Protein AF-S7T353-F1 (afdb_monomer_lite)

Secondary structure (DSSP, 8-state):
--PPPBPPPPSSS--------EEETTEEEPHHHHHHHHHHHHTS-SSS---SEEEEEEEETTEEEEEEESPSTT-SEEEEEEETT-PPEEEEEE-SSEEEEEEES---HHHHHHHHHHHHHHHHTT--EEEEEE--GGGSPTTHHHHHHHHHHHHHHTT-EEEEEE------

Foldseek 3Di:
DWDWDWDADDDPDDPPLPPPFDDTPNDTQDSVQVVLQVVVQPVPDDDDDRQGTWTWHDPDVQKIKIWGPPDPDQFPTWMWIDGPVQAWIWTWTHDQAEIEIETHDAHDPSVVVVVVVRVVVNVVSNHQEYEYEDEEPVRAPVCNVVVVVVVQVVSVVVVGHYHYDHDYPPDD

Organism: NCBI:txid1121439

Sequence (172 aa):
MAESIIMPKARTGAWTTEVDETRCQGQTVSSRVVARMLAATGTARHDAGAPSDFRLHMLDEGRYRADLRPPRENALSEDIYADDDGGAVLHARQYEDHLVAVAHGEWNESACFNLADCLVRALDAGCRTFILDLGCPGALPPGARAVVESLSRCLAREGLSADIRLCPSDAT

Radius of gyration: 16.14 Å; chains: 1; bounding box: 48×44×36 Å

pLDDT: mean 70.78, std 19.64, range [29.23, 92.69]

Structure (mmCIF, N/CA/C/O backbone):
data_AF-S7T353-F1
#
_entry.id   AF-S7T353-F1
#
loop_
_atom_site.group_PDB
_atom_site.id
_atom_site.type_symbol
_atom_site.label_atom_id
_atom_site.label_alt_id
_atom_site.label_comp_id
_atom_site.label_asym_id
_atom_site.label_entity_id
_atom_site.label_seq_id
_atom_site.pdbx_PDB_ins_code
_atom_site.Cartn_x
_atom_site.Cartn_y
_atom_site.Cartn_z
_atom_site.occupancy
_atom_site.B_iso_or_equiv
_atom_site.auth_seq_id
_atom_site.auth_comp_id
_atom_site.auth_asym_id
_atom_site.auth_atom_id
_atom_site.pdbx_PDB_model_num
ATOM 1 N N . MET A 1 1 ? 6.406 -20.500 7.635 1.00 29.53 1 MET A N 1
ATOM 2 C CA . MET A 1 1 ? 7.217 -19.779 8.640 1.00 29.53 1 MET A CA 1
ATOM 3 C C . MET A 1 1 ? 7.787 -18.561 7.934 1.00 29.53 1 MET A C 1
ATOM 5 O O . MET A 1 1 ? 8.436 -18.754 6.920 1.00 29.53 1 MET A O 1
ATOM 9 N N . ALA A 1 2 ? 7.455 -17.340 8.360 1.00 29.84 2 ALA A N 1
ATOM 10 C CA . ALA A 1 2 ? 7.990 -16.127 7.739 1.00 29.84 2 ALA A CA 1
ATOM 11 C C . ALA A 1 2 ? 9.379 -15.843 8.328 1.00 29.84 2 ALA A C 1
ATOM 13 O O . ALA A 1 2 ? 9.486 -15.576 9.524 1.00 29.84 2 ALA A O 1
ATOM 14 N N . GLU A 1 3 ? 10.434 -15.952 7.521 1.00 32.81 3 GLU A N 1
ATOM 15 C CA . GLU A 1 3 ? 11.783 -15.550 7.928 1.00 32.81 3 GLU A CA 1
ATOM 16 C C . GLU A 1 3 ? 11.847 -14.022 8.021 1.00 32.81 3 GLU A C 1
ATOM 18 O O . GLU A 1 3 ? 11.604 -13.321 7.041 1.00 32.81 3 GLU A O 1
ATOM 23 N N . SER A 1 4 ? 12.125 -13.503 9.218 1.00 34.84 4 SER A N 1
ATOM 24 C CA . SER A 1 4 ? 12.292 -12.072 9.465 1.00 34.84 4 SER A CA 1
ATOM 25 C C . SER A 1 4 ? 13.766 -11.699 9.380 1.00 34.84 4 SER A C 1
ATOM 27 O O . SER A 1 4 ? 14.563 -12.157 10.199 1.00 34.84 4 SER A O 1
ATOM 29 N N . ILE A 1 5 ? 14.117 -10.827 8.444 1.00 43.47 5 ILE A N 1
ATOM 30 C CA . ILE A 1 5 ? 15.422 -10.166 8.432 1.00 43.47 5 ILE A CA 1
ATOM 31 C C . ILE A 1 5 ? 15.324 -8.963 9.368 1.00 43.47 5 ILE A C 1
ATOM 33 O O . ILE A 1 5 ? 14.374 -8.191 9.259 1.00 43.47 5 ILE A O 1
ATOM 37 N N . ILE A 1 6 ? 16.278 -8.823 10.285 1.00 45.47 6 ILE A N 1
ATOM 38 C CA . ILE A 1 6 ? 16.458 -7.631 11.121 1.00 45.47 6 ILE A CA 1
ATOM 39 C C . ILE A 1 6 ? 17.706 -6.933 10.584 1.00 45.47 6 ILE A C 1
ATOM 41 O O . ILE A 1 6 ? 18.799 -7.492 10.678 1.00 45.47 6 ILE A O 1
ATOM 45 N N . MET A 1 7 ? 17.556 -5.757 9.969 1.00 45.62 7 MET A N 1
ATOM 46 C CA . MET A 1 7 ? 18.712 -4.998 9.478 1.00 45.62 7 MET A CA 1
ATOM 47 C C . MET A 1 7 ? 19.291 -4.121 10.597 1.00 45.62 7 MET A C 1
ATOM 49 O O . MET A 1 7 ? 18.551 -3.314 11.155 1.00 45.62 7 MET A O 1
ATOM 53 N N . PRO A 1 8 ? 20.592 -4.243 10.932 1.00 36.38 8 PRO A N 1
ATOM 54 C CA . PRO A 1 8 ? 21.188 -3.484 12.022 1.00 36.38 8 PRO A CA 1
ATOM 55 C C . PRO A 1 8 ? 21.357 -1.995 11.686 1.00 36.38 8 PRO A C 1
ATOM 57 O O . PRO A 1 8 ? 21.702 -1.601 10.573 1.00 36.38 8 PRO A O 1
ATOM 60 N N . LYS A 1 9 ? 21.162 -1.171 12.718 1.00 38.44 9 LYS A N 1
ATOM 61 C CA . LYS A 1 9 ? 21.313 0.290 12.753 1.00 38.44 9 LYS A CA 1
ATOM 62 C C . LYS A 1 9 ? 22.616 0.797 12.111 1.00 38.44 9 LYS A C 1
ATOM 64 O O . LYS A 1 9 ? 23.709 0.392 12.507 1.00 38.44 9 LYS A O 1
ATOM 69 N N . ALA A 1 10 ? 22.510 1.793 11.227 1.00 38.69 10 ALA A N 1
ATOM 70 C CA . ALA A 1 10 ? 23.660 2.546 10.728 1.00 38.69 10 ALA A CA 1
ATOM 71 C C . ALA A 1 10 ? 24.329 3.352 11.861 1.00 38.69 10 ALA A C 1
ATOM 73 O O . ALA A 1 10 ? 23.691 4.155 12.553 1.00 38.69 10 ALA A O 1
ATOM 74 N N . ARG A 1 11 ? 25.643 3.175 12.041 1.00 29.86 11 ARG A N 1
ATOM 75 C CA . ARG A 1 11 ? 26.470 4.113 12.810 1.00 29.86 11 ARG A CA 1
ATOM 76 C C . ARG A 1 11 ? 26.600 5.396 11.990 1.00 29.86 11 ARG A C 1
ATOM 78 O O . ARG A 1 11 ? 27.262 5.396 10.965 1.00 29.86 11 ARG A O 1
ATOM 85 N N . THR A 1 12 ? 25.979 6.472 12.474 1.00 33.94 12 THR A N 1
ATOM 86 C CA . THR A 1 12 ? 26.265 7.873 12.107 1.00 33.94 12 THR A CA 1
ATOM 87 C C . THR A 1 12 ? 26.353 8.174 10.603 1.00 33.94 12 THR A C 1
ATOM 89 O O . THR A 1 12 ? 27.415 8.101 9.999 1.00 33.94 12 THR A O 1
ATOM 92 N N . GLY A 1 13 ? 25.243 8.644 10.028 1.00 29.23 13 GLY A N 1
ATOM 93 C CA . GLY A 1 13 ? 25.269 9.578 8.892 1.00 29.23 13 GLY A CA 1
ATOM 94 C C . GLY A 1 13 ? 25.456 9.004 7.485 1.00 29.23 13 GLY A C 1
ATOM 95 O O . GLY A 1 13 ? 25.293 9.754 6.529 1.00 29.23 13 GLY A O 1
ATOM 96 N N . ALA A 1 14 ? 25.718 7.710 7.322 1.00 29.47 14 ALA A N 1
ATOM 97 C CA . ALA A 1 14 ? 25.714 7.064 6.014 1.00 29.47 14 ALA A CA 1
ATOM 98 C C . ALA A 1 14 ? 25.167 5.641 6.144 1.00 29.47 14 ALA A C 1
ATOM 100 O O . ALA A 1 14 ? 25.722 4.819 6.871 1.00 29.47 14 ALA A O 1
ATOM 101 N N . TRP A 1 15 ? 24.072 5.346 5.444 1.00 37.97 15 TRP A N 1
ATOM 102 C CA . TRP A 1 15 ? 23.659 3.968 5.200 1.00 37.97 15 TRP A CA 1
ATOM 103 C C . TRP A 1 15 ? 24.651 3.396 4.190 1.00 37.97 15 TRP A C 1
ATOM 105 O O . TRP A 1 15 ? 24.519 3.616 2.988 1.00 37.97 15 TRP A O 1
ATOM 115 N N . THR A 1 16 ? 25.710 2.750 4.670 1.00 30.92 16 THR A N 1
ATOM 116 C CA . THR A 1 16 ? 26.623 2.017 3.796 1.00 30.92 16 THR A CA 1
ATOM 117 C C . THR A 1 16 ? 25.837 0.873 3.171 1.00 30.92 16 THR A C 1
ATOM 119 O O . THR A 1 16 ? 25.362 -0.017 3.873 1.00 30.92 16 THR A O 1
ATOM 122 N N . THR A 1 17 ? 25.682 0.912 1.851 1.00 37.16 17 THR A N 1
ATOM 123 C CA . THR A 1 17 ? 25.100 -0.140 1.007 1.00 37.16 17 THR A CA 1
ATOM 124 C C . THR A 1 17 ? 25.996 -1.384 0.943 1.00 37.16 17 THR A C 1
ATOM 126 O O . THR A 1 17 ? 26.218 -1.932 -0.130 1.00 37.16 17 THR A O 1
ATOM 129 N N . GLU A 1 18 ? 26.534 -1.837 2.073 1.00 32.00 18 GLU A N 1
ATOM 130 C CA . GLU A 1 18 ? 27.056 -3.197 2.211 1.00 32.00 18 GLU A CA 1
ATOM 131 C C . GLU A 1 18 ? 25.892 -4.077 2.657 1.00 32.00 18 GLU A C 1
ATOM 133 O O . GLU A 1 18 ? 25.739 -4.443 3.819 1.00 32.00 18 GLU A O 1
ATOM 138 N N . VAL A 1 19 ? 24.995 -4.331 1.709 1.00 42.66 19 VAL A N 1
ATOM 139 C CA . VAL A 1 19 ? 23.932 -5.316 1.859 1.00 42.66 19 VAL A CA 1
ATOM 140 C C . VAL A 1 19 ? 24.349 -6.512 1.015 1.00 42.66 19 VAL A C 1
ATOM 142 O O . VAL A 1 19 ? 23.925 -6.649 -0.132 1.00 42.66 19 VAL A O 1
ATOM 145 N N . ASP A 1 20 ? 25.251 -7.326 1.564 1.00 35.31 20 ASP A N 1
ATOM 146 C CA . ASP A 1 20 ? 25.545 -8.659 1.036 1.00 35.31 20 ASP A CA 1
ATOM 147 C C . ASP A 1 20 ? 24.269 -9.502 1.209 1.00 35.31 20 ASP A C 1
ATOM 149 O O . ASP A 1 20 ? 23.952 -9.971 2.297 1.00 35.31 20 ASP A O 1
ATOM 153 N N . GLU A 1 21 ? 23.479 -9.588 0.137 1.00 46.66 21 GLU A N 1
ATOM 154 C CA . GLU A 1 21 ? 22.290 -10.435 -0.032 1.00 46.66 21 GLU A CA 1
ATOM 155 C C . GLU A 1 21 ? 21.249 -10.390 1.107 1.00 46.66 21 GLU A C 1
ATOM 157 O O . GLU A 1 21 ? 21.146 -11.290 1.943 1.00 46.66 21 GLU A O 1
ATOM 162 N N . THR A 1 22 ? 20.356 -9.396 1.082 1.00 55.81 22 THR A N 1
ATOM 163 C CA . THR A 1 22 ? 19.106 -9.475 1.856 1.00 55.81 22 THR A CA 1
ATOM 164 C C . THR A 1 22 ? 18.262 -10.623 1.305 1.00 55.81 22 THR A C 1
ATOM 166 O O . THR A 1 22 ? 17.857 -10.571 0.150 1.00 55.81 22 THR A O 1
ATOM 169 N N . ARG A 1 23 ? 17.974 -11.658 2.105 1.00 53.72 23 ARG A N 1
ATOM 170 C CA . ARG A 1 23 ? 17.116 -12.784 1.693 1.00 53.72 23 ARG A CA 1
ATOM 171 C C . ARG A 1 23 ? 15.775 -12.785 2.404 1.00 53.72 23 ARG A C 1
ATOM 173 O O . ARG A 1 23 ? 15.730 -12.995 3.611 1.00 53.72 23 ARG A O 1
ATOM 180 N N . CYS A 1 24 ? 14.682 -12.607 1.670 1.00 54.28 24 CYS A N 1
ATOM 181 C CA . CYS A 1 24 ? 13.330 -12.727 2.209 1.00 54.28 24 CYS A CA 1
ATOM 182 C C . CYS A 1 24 ? 12.728 -14.065 1.777 1.00 54.28 24 CYS A C 1
ATOM 184 O O . CYS A 1 24 ? 12.596 -14.319 0.585 1.00 54.28 24 CYS A O 1
ATOM 186 N N . GLN A 1 25 ? 12.376 -14.926 2.739 1.00 60.91 25 GLN A N 1
ATOM 187 C CA . GLN A 1 25 ? 11.761 -16.238 2.474 1.00 60.91 25 GLN A CA 1
ATOM 188 C C . GLN A 1 25 ? 12.543 -17.082 1.444 1.00 60.91 25 GLN A C 1
ATOM 190 O O . GLN A 1 25 ? 11.966 -17.703 0.555 1.00 60.91 25 GLN A O 1
ATOM 195 N N . GLY A 1 26 ? 13.875 -17.084 1.549 1.00 58.00 26 GLY A N 1
ATOM 196 C CA . GLY A 1 26 ? 14.760 -17.813 0.637 1.00 58.00 26 GLY A CA 1
ATOM 197 C C . GLY A 1 26 ? 15.038 -17.147 -0.718 1.00 58.00 26 GLY A C 1
ATOM 198 O O . GLY A 1 26 ? 15.876 -17.666 -1.454 1.00 58.00 26 GLY A O 1
ATOM 199 N N . GLN A 1 27 ? 14.417 -16.006 -1.042 1.00 57.44 27 GLN A N 1
ATOM 200 C CA . GLN A 1 27 ? 14.705 -15.238 -2.259 1.00 57.44 27 GLN A CA 1
ATOM 201 C C . GLN A 1 27 ? 15.653 -14.070 -1.989 1.00 57.44 27 GLN A C 1
ATOM 203 O O . GLN A 1 27 ? 15.500 -13.354 -0.998 1.00 57.44 27 GLN A O 1
ATOM 208 N N . THR A 1 28 ? 16.623 -13.864 -2.881 1.00 67.69 28 THR A N 1
ATOM 209 C CA . THR A 1 28 ? 17.511 -12.697 -2.842 1.00 67.69 28 THR A CA 1
ATOM 210 C C . THR A 1 28 ? 16.733 -11.454 -3.246 1.00 67.69 28 THR A C 1
ATOM 212 O O . THR A 1 28 ? 16.259 -11.344 -4.370 1.00 67.69 28 THR A O 1
ATOM 215 N N . VAL A 1 29 ? 16.647 -10.504 -2.326 1.00 69.25 29 VAL A N 1
ATOM 216 C CA . VAL A 1 29 ? 16.040 -9.195 -2.534 1.00 69.25 29 VAL A CA 1
ATOM 217 C C . VAL A 1 29 ? 17.089 -8.278 -3.136 1.00 69.25 29 VAL A C 1
ATOM 219 O O . VAL A 1 29 ? 18.202 -8.151 -2.616 1.00 69.25 29 VAL A O 1
ATOM 222 N N . SER A 1 30 ? 16.725 -7.606 -4.222 1.00 76.06 30 SER A N 1
ATOM 223 C CA . SER A 1 30 ? 17.600 -6.641 -4.873 1.00 76.06 30 SER A CA 1
ATOM 224 C C . SER A 1 30 ? 18.030 -5.534 -3.903 1.00 76.06 30 SER A C 1
ATOM 226 O O . SER A 1 30 ? 17.204 -4.889 -3.250 1.00 76.06 30 SER A O 1
ATOM 228 N N . SER A 1 31 ? 19.332 -5.237 -3.851 1.00 69.81 31 SER A N 1
ATOM 229 C CA . SER A 1 31 ? 19.867 -4.119 -3.058 1.00 69.81 31 SER A CA 1
ATOM 230 C C . SER A 1 31 ? 19.268 -2.771 -3.476 1.00 69.81 31 SER A C 1
ATOM 232 O O . SER A 1 31 ? 19.162 -1.859 -2.656 1.00 69.81 31 SER A O 1
ATOM 234 N N . ARG A 1 32 ? 18.795 -2.657 -4.728 1.00 76.25 32 ARG A N 1
ATOM 235 C CA . ARG A 1 32 ? 18.053 -1.486 -5.211 1.00 76.25 32 ARG A CA 1
ATOM 236 C C . ARG A 1 32 ? 16.701 -1.348 -4.524 1.00 76.25 32 ARG A C 1
ATOM 238 O O . ARG A 1 32 ? 16.353 -0.238 -4.139 1.00 76.25 32 ARG A O 1
ATOM 245 N N . VAL A 1 33 ? 15.963 -2.439 -4.329 1.00 79.38 33 VAL A N 1
ATOM 246 C CA . VAL A 1 33 ? 14.678 -2.410 -3.613 1.00 79.38 33 VAL A CA 1
ATOM 247 C C . VAL A 1 33 ? 14.888 -1.959 -2.176 1.00 79.38 33 VAL A C 1
ATOM 249 O O . VAL A 1 33 ? 14.232 -1.020 -1.728 1.00 79.38 33 VAL A O 1
ATOM 252 N N . VAL A 1 34 ? 15.872 -2.544 -1.488 1.00 75.12 34 VAL A N 1
ATOM 253 C CA . VAL A 1 34 ? 16.217 -2.158 -0.112 1.00 75.12 34 VAL A CA 1
ATOM 254 C C . VAL A 1 34 ? 16.602 -0.677 -0.039 1.00 75.12 34 VAL A C 1
ATOM 256 O O . VAL A 1 34 ? 16.089 0.053 0.806 1.00 75.12 34 VAL A O 1
ATOM 259 N N . ALA A 1 35 ? 17.446 -0.196 -0.956 1.00 74.00 35 ALA A N 1
ATOM 260 C CA . ALA A 1 35 ? 17.846 1.209 -1.003 1.00 74.00 35 ALA A CA 1
ATOM 261 C C . ALA A 1 35 ? 16.657 2.155 -1.238 1.00 74.00 35 ALA A C 1
ATOM 263 O O . ALA A 1 35 ? 16.581 3.211 -0.611 1.00 74.00 35 ALA A O 1
ATOM 264 N N . ARG A 1 36 ? 15.707 1.780 -2.102 1.00 80.25 36 ARG A N 1
ATOM 265 C CA . ARG A 1 36 ? 14.499 2.574 -2.378 1.00 80.25 36 ARG A CA 1
ATOM 266 C C . ARG A 1 36 ? 13.557 2.617 -1.176 1.00 80.25 36 ARG A C 1
ATOM 268 O O . ARG A 1 36 ? 13.060 3.690 -0.843 1.00 80.25 36 ARG A O 1
ATOM 275 N N . MET A 1 37 ? 13.371 1.488 -0.489 1.00 80.44 37 MET A N 1
ATOM 276 C CA . MET A 1 37 ? 12.613 1.442 0.764 1.00 80.44 37 MET A CA 1
ATOM 277 C C . MET A 1 37 ? 13.247 2.348 1.826 1.00 80.44 37 MET A C 1
ATOM 279 O O . MET A 1 37 ? 12.558 3.157 2.443 1.00 80.44 37 MET A O 1
ATOM 283 N N . LEU A 1 38 ? 14.572 2.285 1.989 1.00 75.88 38 LEU A N 1
ATOM 284 C CA . LEU A 1 38 ? 15.296 3.163 2.910 1.00 75.88 38 LEU A CA 1
ATOM 285 C C . LEU A 1 38 ? 15.171 4.640 2.513 1.00 75.88 38 LEU A C 1
ATOM 287 O O . LEU A 1 38 ? 14.942 5.484 3.378 1.00 75.88 38 LEU A O 1
ATOM 291 N N . ALA A 1 39 ? 15.262 4.970 1.224 1.00 74.88 39 ALA A N 1
ATOM 292 C CA . ALA A 1 39 ? 15.113 6.343 0.744 1.00 74.88 39 ALA A CA 1
ATOM 293 C C . ALA A 1 39 ? 13.727 6.926 1.064 1.00 74.88 39 ALA A C 1
ATOM 295 O O . ALA A 1 39 ? 13.650 8.061 1.534 1.00 74.88 39 ALA A O 1
ATOM 296 N N . ALA A 1 40 ? 12.659 6.134 0.912 1.00 73.38 40 ALA A N 1
ATOM 297 C CA . ALA A 1 40 ? 11.304 6.536 1.296 1.00 73.38 40 ALA A CA 1
ATOM 298 C C . ALA A 1 40 ? 11.196 6.851 2.804 1.00 73.38 40 ALA A C 1
ATOM 300 O O . ALA A 1 40 ? 10.516 7.797 3.198 1.00 73.38 40 ALA A O 1
ATOM 301 N N . THR A 1 41 ? 11.957 6.153 3.663 1.00 70.44 41 THR A N 1
ATOM 302 C CA . THR A 1 41 ? 12.047 6.528 5.089 1.00 70.44 41 THR A CA 1
ATOM 303 C C . THR A 1 41 ? 12.842 7.811 5.342 1.00 70.44 41 THR A C 1
ATOM 305 O O . THR A 1 41 ? 12.607 8.473 6.353 1.00 70.44 41 THR A O 1
ATOM 308 N N . GLY A 1 42 ? 13.803 8.155 4.480 1.00 57.66 42 GLY A N 1
ATOM 309 C CA . GLY A 1 42 ? 14.718 9.292 4.646 1.00 57.66 42 GLY A CA 1
ATOM 310 C C . GLY A 1 42 ? 14.152 10.635 4.177 1.00 57.66 42 GLY A C 1
ATOM 311 O O . GLY A 1 42 ? 14.590 11.681 4.651 1.00 57.66 42 GLY A O 1
ATOM 312 N N . THR A 1 43 ? 13.146 10.630 3.299 1.00 47.06 43 THR A N 1
ATOM 313 C CA . THR A 1 43 ? 12.418 11.841 2.879 1.00 47.06 43 THR A CA 1
ATOM 314 C C . THR A 1 43 ? 11.502 12.420 3.966 1.00 47.06 43 THR A C 1
ATOM 316 O O . THR A 1 43 ? 11.048 13.556 3.843 1.00 47.06 43 THR A O 1
ATOM 319 N N . ALA A 1 44 ? 11.299 11.706 5.079 1.00 40.03 44 ALA A N 1
ATOM 320 C CA . ALA A 1 44 ? 10.825 12.296 6.328 1.00 40.03 44 ALA A CA 1
ATOM 321 C C . ALA A 1 44 ? 12.012 13.002 7.016 1.00 40.03 44 ALA A C 1
ATOM 323 O O . ALA A 1 44 ? 12.894 12.346 7.565 1.00 40.03 44 ALA A O 1
ATOM 324 N N . ARG A 1 45 ? 12.066 14.336 6.901 1.00 33.66 45 ARG A N 1
ATOM 325 C CA . ARG A 1 45 ? 13.150 15.219 7.375 1.00 33.66 45 ARG A CA 1
ATOM 326 C C . ARG A 1 45 ? 13.752 14.836 8.740 1.00 33.66 45 ARG A C 1
ATOM 328 O O . ARG A 1 45 ? 13.045 14.454 9.666 1.00 33.66 45 AR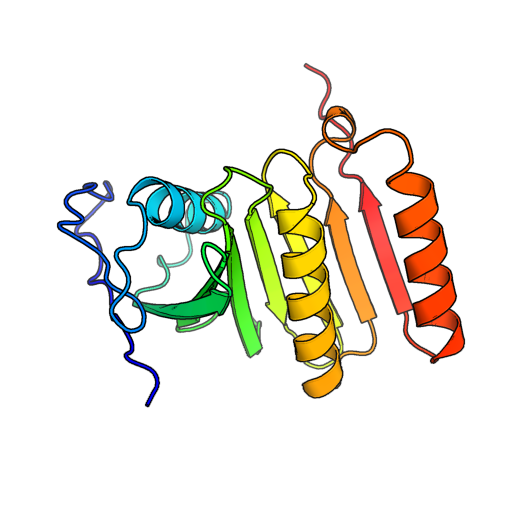G A O 1
ATOM 335 N N . HIS A 1 46 ? 15.071 15.053 8.812 1.00 32.47 46 HIS A N 1
ATOM 336 C CA . HIS A 1 46 ? 15.913 15.317 9.985 1.00 32.47 46 HIS A CA 1
ATOM 337 C C . HIS A 1 46 ? 15.142 15.618 11.289 1.00 32.47 46 HIS A C 1
ATOM 339 O O . HIS A 1 46 ? 14.363 16.563 11.317 1.00 32.47 46 HIS A O 1
ATOM 345 N N . ASP A 1 47 ? 15.438 14.847 12.347 1.00 33.47 47 ASP A N 1
ATOM 346 C CA . ASP A 1 47 ? 15.274 15.164 13.789 1.00 33.47 47 ASP A CA 1
ATOM 347 C C . ASP A 1 47 ? 14.401 14.240 14.659 1.00 33.47 47 ASP A C 1
ATOM 349 O O . ASP A 1 47 ? 14.318 14.444 15.869 1.00 33.47 47 ASP A O 1
ATOM 353 N N . ALA A 1 48 ? 13.891 13.121 14.144 1.00 36.41 48 ALA A N 1
ATOM 354 C CA . ALA A 1 48 ? 13.406 12.032 15.001 1.00 36.41 48 ALA A CA 1
ATOM 355 C C . ALA A 1 48 ? 14.086 10.719 14.602 1.00 36.41 48 ALA A C 1
ATOM 357 O O . ALA A 1 48 ? 14.129 10.376 13.424 1.00 36.41 48 ALA A O 1
ATOM 358 N N . GLY A 1 49 ? 14.688 10.032 15.580 1.00 42.19 49 GLY A N 1
ATOM 359 C CA . GLY A 1 49 ? 15.578 8.884 15.389 1.00 42.19 49 GLY A CA 1
ATOM 360 C C . GLY A 1 49 ? 15.153 7.933 14.265 1.00 42.19 49 GLY A C 1
ATOM 361 O O . GLY A 1 49 ? 13.996 7.527 14.176 1.00 42.19 49 GLY A O 1
ATOM 362 N N . ALA A 1 50 ? 16.104 7.585 13.394 1.00 44.72 50 ALA A N 1
ATOM 363 C CA . ALA A 1 50 ? 15.883 6.619 12.323 1.00 44.72 50 ALA A CA 1
ATOM 364 C C . ALA A 1 50 ? 15.253 5.318 12.875 1.00 44.72 50 ALA A C 1
ATOM 366 O O . ALA A 1 50 ? 15.662 4.876 13.959 1.00 44.72 50 ALA A O 1
ATOM 367 N N . PRO A 1 51 ? 14.281 4.710 12.162 1.00 48.31 51 PRO A N 1
ATOM 368 C CA . PRO A 1 51 ? 13.683 3.444 12.558 1.00 48.31 51 PRO A CA 1
ATOM 369 C C . PRO A 1 51 ? 14.828 2.447 12.688 1.00 48.31 51 PRO A C 1
ATOM 371 O O . PRO A 1 51 ? 15.678 2.332 11.804 1.00 48.31 51 PRO A O 1
ATOM 374 N N . SER A 1 52 ? 14.929 1.857 13.876 1.00 49.53 52 SER A N 1
ATOM 375 C CA . SER A 1 52 ? 16.114 1.096 14.269 1.00 49.53 52 SER A CA 1
ATOM 376 C C . SER A 1 52 ? 16.109 -0.303 13.668 1.00 49.53 52 SER A C 1
ATOM 378 O O . SER A 1 52 ? 17.191 -0.849 13.501 1.00 49.53 52 SER A O 1
ATOM 380 N N . ASP A 1 53 ? 14.930 -0.814 13.296 1.00 64.62 53 ASP A N 1
ATOM 381 C CA . ASP A 1 53 ? 14.731 -2.125 12.691 1.00 64.62 53 ASP A CA 1
ATOM 382 C C . ASP A 1 53 ? 13.550 -2.090 11.702 1.00 64.62 53 ASP A C 1
ATOM 384 O O . ASP A 1 53 ? 12.539 -1.422 11.934 1.00 64.62 53 ASP A O 1
ATOM 388 N N . PHE A 1 54 ? 13.641 -2.860 10.618 1.00 69.19 54 PHE A N 1
ATOM 389 C CA . PHE A 1 54 ? 12.489 -3.187 9.778 1.00 69.19 54 PHE A CA 1
ATOM 390 C C . PHE A 1 54 ? 12.423 -4.687 9.517 1.00 69.19 54 PHE A C 1
ATOM 392 O O . PHE A 1 54 ? 13.456 -5.354 9.466 1.00 69.19 54 PHE A O 1
ATOM 399 N N . ARG A 1 55 ? 11.207 -5.220 9.367 1.00 77.94 55 ARG A N 1
ATOM 400 C CA . ARG A 1 55 ? 10.961 -6.623 9.009 1.00 77.94 55 ARG A CA 1
ATOM 401 C C . ARG A 1 55 ? 10.442 -6.711 7.589 1.00 77.94 55 ARG A C 1
ATOM 403 O O . ARG A 1 55 ? 9.371 -6.196 7.289 1.00 77.94 55 ARG A O 1
ATOM 410 N N . LEU A 1 56 ? 11.195 -7.393 6.735 1.00 82.25 56 LEU A N 1
ATOM 411 C CA . LEU A 1 56 ? 10.833 -7.580 5.337 1.00 82.25 56 LEU A CA 1
ATOM 412 C C . LEU A 1 56 ? 9.959 -8.826 5.141 1.00 82.25 56 LEU A C 1
ATOM 414 O O . LEU A 1 56 ? 10.246 -9.895 5.679 1.00 82.25 56 LEU A O 1
ATOM 418 N N . HIS A 1 57 ? 8.919 -8.678 4.334 1.00 83.25 57 HIS A N 1
ATOM 419 C CA . HIS A 1 57 ? 7.975 -9.709 3.936 1.00 83.25 57 HIS A CA 1
ATOM 420 C C . HIS A 1 57 ? 7.861 -9.727 2.415 1.00 83.25 57 HIS A C 1
ATOM 422 O O . HIS A 1 57 ? 7.753 -8.674 1.793 1.00 83.25 57 HIS A O 1
ATOM 428 N N . MET A 1 58 ? 7.828 -10.916 1.826 1.00 84.06 58 MET A N 1
ATOM 429 C CA . MET A 1 58 ? 7.464 -11.096 0.427 1.00 84.06 58 MET A CA 1
ATOM 430 C C . MET A 1 58 ? 5.939 -11.157 0.329 1.00 84.06 58 MET A C 1
ATOM 432 O O . MET A 1 58 ? 5.303 -11.871 1.110 1.00 84.06 58 MET A O 1
ATOM 436 N N . LEU A 1 59 ? 5.371 -10.364 -0.576 1.00 84.88 59 LEU A N 1
ATOM 437 C CA . LEU A 1 59 ? 3.940 -10.368 -0.885 1.00 84.88 59 LEU A CA 1
ATOM 438 C C . LEU A 1 59 ? 3.658 -11.309 -2.054 1.00 84.88 59 LEU A C 1
ATOM 440 O O . LEU A 1 59 ? 2.745 -12.125 -1.981 1.00 84.88 59 LEU A O 1
ATOM 444 N N . ASP A 1 60 ? 4.476 -11.191 -3.096 1.00 83.31 60 ASP A N 1
ATOM 445 C CA . ASP A 1 60 ? 4.465 -12.012 -4.302 1.00 83.31 60 ASP A CA 1
ATOM 446 C C . ASP A 1 60 ? 5.875 -12.006 -4.919 1.00 83.31 60 ASP A C 1
ATOM 448 O O . ASP A 1 60 ? 6.763 -11.312 -4.412 1.00 83.31 60 ASP A O 1
ATOM 452 N N . GLU A 1 61 ? 6.088 -12.747 -6.004 1.00 82.25 61 GLU A N 1
ATOM 453 C CA . GLU A 1 61 ? 7.354 -12.730 -6.741 1.00 82.25 61 GLU A CA 1
ATOM 454 C C . GLU A 1 61 ? 7.729 -11.289 -7.133 1.00 82.25 61 GLU A C 1
ATOM 456 O O . GLU A 1 61 ? 6.976 -10.585 -7.804 1.00 82.25 61 GLU A O 1
ATOM 461 N N . GLY A 1 62 ? 8.879 -10.820 -6.639 1.00 83.94 62 GLY A N 1
ATOM 462 C CA . GLY A 1 62 ? 9.386 -9.472 -6.897 1.00 83.94 62 GLY A CA 1
ATOM 463 C C . GLY A 1 62 ? 8.663 -8.325 -6.178 1.00 83.94 62 GLY A C 1
ATOM 464 O O . GLY A 1 62 ? 9.002 -7.167 -6.425 1.00 83.94 62 GLY A O 1
ATOM 465 N N . ARG A 1 63 ? 7.700 -8.600 -5.279 1.00 88.00 63 ARG A N 1
ATOM 466 C CA . ARG A 1 63 ? 6.976 -7.581 -4.491 1.00 88.00 63 ARG A CA 1
ATOM 467 C C . ARG A 1 63 ? 7.173 -7.780 -2.995 1.00 88.00 63 ARG A C 1
ATOM 469 O O . ARG A 1 63 ? 6.945 -8.859 -2.445 1.00 88.00 63 ARG A O 1
ATOM 476 N N . TYR A 1 64 ? 7.525 -6.701 -2.307 1.00 88.25 64 TYR A N 1
ATOM 477 C CA . TYR A 1 64 ? 7.960 -6.752 -0.919 1.00 88.25 64 TYR A CA 1
ATOM 478 C C . TYR A 1 64 ? 7.278 -5.698 -0.055 1.00 88.25 64 TYR A C 1
ATOM 480 O O . TYR A 1 64 ? 6.931 -4.606 -0.507 1.00 88.25 64 TYR A O 1
ATOM 488 N N . ARG A 1 65 ? 7.171 -6.016 1.234 1.00 90.06 65 ARG A N 1
ATOM 489 C CA . ARG A 1 65 ? 6.678 -5.141 2.291 1.00 90.06 65 ARG A CA 1
ATOM 490 C C . ARG A 1 65 ? 7.642 -5.104 3.469 1.00 90.06 65 ARG A C 1
ATOM 492 O O . ARG A 1 65 ? 7.935 -6.149 4.042 1.00 90.06 65 ARG A O 1
ATOM 499 N N . ALA A 1 66 ? 8.069 -3.924 3.891 1.00 88.06 66 ALA A N 1
ATOM 500 C CA . ALA A 1 66 ? 8.835 -3.723 5.115 1.00 88.06 66 ALA A CA 1
ATOM 501 C C . ALA A 1 66 ? 7.956 -3.115 6.219 1.00 88.06 66 ALA A C 1
ATOM 503 O O . ALA A 1 66 ? 7.442 -2.020 6.040 1.00 88.06 66 ALA A O 1
ATOM 504 N N . ASP A 1 67 ? 7.815 -3.806 7.350 1.00 86.56 67 ASP A N 1
ATOM 505 C CA . ASP A 1 67 ? 7.198 -3.298 8.589 1.00 86.56 67 ASP A CA 1
ATOM 506 C C . ASP A 1 67 ? 8.271 -2.558 9.408 1.00 86.56 67 ASP A C 1
ATOM 508 O O . ASP A 1 67 ? 9.268 -3.173 9.810 1.00 86.56 67 ASP A O 1
ATOM 512 N N . LEU A 1 68 ? 8.107 -1.248 9.615 1.00 82.81 68 LEU A N 1
ATOM 513 C CA . LEU A 1 68 ? 9.033 -0.402 10.373 1.00 82.81 68 LEU A CA 1
ATOM 514 C C . LEU A 1 68 ? 8.731 -0.461 11.873 1.00 82.81 68 LEU A C 1
ATOM 516 O O . LEU A 1 68 ? 7.605 -0.216 12.309 1.00 82.81 68 LEU A O 1
ATOM 520 N N . ARG A 1 69 ? 9.764 -0.724 12.688 1.00 77.94 69 ARG A N 1
ATOM 521 C CA . ARG A 1 69 ? 9.621 -0.831 14.145 1.00 77.94 69 ARG A CA 1
ATOM 522 C C . ARG A 1 69 ? 10.665 -0.007 14.918 1.00 77.94 69 ARG A C 1
ATOM 524 O O . ARG A 1 69 ? 11.864 -0.126 14.658 1.00 77.94 69 ARG A O 1
ATOM 531 N N . PRO A 1 70 ? 10.242 0.766 15.938 1.00 76.19 70 PRO A N 1
ATOM 532 C CA . PRO A 1 70 ? 8.856 1.172 16.190 1.00 76.19 70 PRO A CA 1
ATOM 533 C C . PRO A 1 70 ? 8.323 2.043 15.035 1.00 76.19 70 PRO A C 1
ATOM 535 O O . PRO A 1 70 ? 9.133 2.669 14.344 1.00 76.19 70 PRO A O 1
ATOM 538 N N . PRO A 1 71 ? 6.995 2.102 14.830 1.00 78.75 71 PRO A N 1
ATOM 539 C CA . PRO A 1 71 ? 6.415 3.083 13.925 1.00 78.75 71 PRO A CA 1
ATOM 540 C C . PRO A 1 71 ? 6.796 4.489 14.392 1.00 78.75 71 PRO A C 1
ATOM 542 O O . PRO A 1 71 ? 6.965 4.747 15.591 1.00 78.75 71 PRO A O 1
ATOM 545 N N . ARG A 1 72 ? 6.979 5.399 13.441 1.00 73.81 72 ARG A N 1
ATOM 546 C CA . ARG A 1 72 ? 7.267 6.796 13.753 1.00 73.81 72 ARG A CA 1
ATOM 547 C C . ARG A 1 72 ? 6.004 7.528 14.190 1.00 73.81 72 ARG A C 1
ATOM 549 O O . ARG A 1 72 ? 4.884 7.157 13.846 1.00 73.81 72 ARG A O 1
ATOM 556 N N . GLU A 1 73 ? 6.223 8.635 14.898 1.00 76.25 73 GLU A N 1
ATOM 557 C CA . GLU A 1 73 ? 5.157 9.532 15.352 1.00 76.25 73 GLU A CA 1
ATOM 558 C C . GLU A 1 73 ? 4.122 8.779 16.217 1.00 76.25 73 GLU A C 1
ATOM 560 O O . GLU A 1 73 ? 4.483 7.974 17.073 1.00 76.25 73 GLU A O 1
ATOM 565 N N . ASN A 1 74 ? 2.840 9.079 16.032 1.00 83.00 74 ASN A N 1
ATOM 566 C CA . ASN A 1 74 ? 1.692 8.468 16.695 1.00 83.00 74 ASN A CA 1
ATOM 567 C C . ASN A 1 74 ? 1.023 7.375 15.838 1.00 83.00 74 ASN A C 1
ATOM 569 O O . ASN A 1 74 ? -0.141 7.050 16.075 1.00 83.00 74 ASN A O 1
ATOM 573 N N . ALA A 1 75 ? 1.718 6.841 14.829 1.00 86.50 75 ALA A N 1
ATOM 574 C CA . ALA A 1 75 ? 1.196 5.753 14.012 1.00 86.50 75 ALA A CA 1
ATOM 575 C C . ALA A 1 75 ? 1.187 4.429 14.801 1.00 86.50 75 ALA A C 1
ATOM 577 O O . ALA A 1 75 ? 2.101 4.133 15.570 1.00 86.50 75 ALA A O 1
ATOM 578 N N . LEU A 1 76 ? 0.149 3.617 14.595 1.00 90.31 76 LEU A N 1
ATOM 579 C CA . LEU A 1 76 ? 0.022 2.270 15.159 1.00 90.31 76 LEU A CA 1
ATOM 580 C C . LEU A 1 76 ? 0.885 1.260 14.398 1.00 90.31 76 LEU A C 1
ATOM 582 O O . LEU A 1 76 ? 1.423 0.324 14.990 1.00 90.31 76 LEU A O 1
ATOM 586 N N . SER A 1 77 ? 1.023 1.457 13.088 1.00 90.44 77 SER A N 1
ATOM 587 C CA . SER A 1 77 ? 1.926 0.695 12.231 1.00 90.44 77 SER A CA 1
ATOM 588 C C . SER A 1 77 ? 2.423 1.551 11.075 1.00 90.44 77 SER A C 1
ATOM 590 O O . SER A 1 77 ? 1.782 2.521 10.666 1.00 90.44 77 SER A O 1
ATOM 592 N N . GLU A 1 78 ? 3.581 1.180 10.543 1.00 91.00 78 GLU A N 1
ATOM 593 C CA . GLU A 1 78 ? 4.203 1.865 9.422 1.00 91.00 78 GLU A CA 1
ATOM 594 C C . GLU A 1 78 ? 4.821 0.820 8.493 1.00 91.00 78 GLU A C 1
ATOM 596 O O . GLU A 1 78 ? 5.671 0.033 8.904 1.00 91.00 78 GLU A O 1
ATOM 601 N N . ASP A 1 79 ? 4.357 0.786 7.249 1.00 91.81 79 ASP A N 1
ATOM 602 C CA . ASP A 1 79 ? 4.751 -0.199 6.249 1.00 91.81 79 ASP A CA 1
ATOM 603 C C . ASP A 1 79 ? 5.292 0.496 4.993 1.00 91.81 79 ASP A C 1
ATOM 605 O O . ASP A 1 79 ? 4.824 1.565 4.600 1.00 91.81 79 ASP A O 1
ATOM 609 N N . ILE A 1 80 ? 6.250 -0.136 4.321 1.00 91.06 80 ILE A N 1
ATOM 610 C CA . ILE A 1 80 ? 6.757 0.295 3.015 1.00 91.06 80 ILE A CA 1
ATOM 611 C C . ILE A 1 80 ? 6.565 -0.827 2.012 1.00 91.06 80 ILE A C 1
ATOM 613 O O . ILE A 1 80 ? 6.997 -1.946 2.265 1.00 91.06 80 ILE A O 1
ATOM 617 N N . TYR A 1 81 ? 5.981 -0.522 0.862 1.00 91.94 81 TYR A N 1
ATOM 618 C CA . TYR A 1 81 ? 5.765 -1.464 -0.228 1.00 91.94 81 TYR A CA 1
ATOM 619 C C . TYR A 1 81 ? 6.643 -1.074 -1.411 1.00 91.94 81 TYR A C 1
ATOM 621 O O . TYR A 1 81 ? 6.659 0.093 -1.805 1.00 91.94 81 TYR A O 1
ATOM 629 N N . ALA A 1 82 ? 7.373 -2.031 -1.974 1.00 90.38 82 ALA A N 1
ATOM 630 C CA . ALA A 1 82 ? 8.184 -1.812 -3.166 1.00 90.38 82 ALA A CA 1
ATOM 631 C C . ALA A 1 82 ? 8.312 -3.095 -3.990 1.00 90.38 82 ALA A C 1
ATOM 633 O O . ALA A 1 82 ? 8.133 -4.200 -3.478 1.00 90.38 82 ALA A O 1
ATOM 634 N N . ASP A 1 83 ? 8.659 -2.925 -5.257 1.00 89.62 83 ASP A N 1
ATOM 635 C CA . ASP A 1 83 ? 8.874 -3.994 -6.226 1.00 89.62 83 ASP A CA 1
ATOM 636 C C . ASP A 1 83 ? 10.250 -3.895 -6.902 1.00 89.62 83 ASP A C 1
ATOM 638 O O . ASP A 1 83 ? 10.894 -2.835 -6.899 1.00 89.62 83 ASP A O 1
ATOM 642 N N . ASP A 1 84 ? 10.682 -5.015 -7.484 1.00 84.94 84 ASP A N 1
ATOM 643 C CA . ASP A 1 84 ? 11.925 -5.131 -8.254 1.00 84.94 84 ASP A CA 1
ATOM 644 C C . ASP A 1 84 ? 11.890 -4.352 -9.586 1.00 84.94 84 ASP A C 1
ATOM 646 O O . ASP A 1 84 ? 12.948 -3.930 -10.065 1.00 84.94 84 ASP A O 1
ATOM 650 N N . ASP A 1 85 ? 10.703 -4.081 -10.145 1.00 81.50 85 ASP A N 1
ATOM 651 C CA . ASP A 1 85 ? 10.524 -3.416 -11.449 1.00 81.50 85 ASP A CA 1
ATOM 652 C C . ASP A 1 85 ? 10.810 -1.909 -11.415 1.00 81.50 85 ASP A C 1
ATOM 654 O O . ASP A 1 85 ? 10.843 -1.241 -12.451 1.00 81.50 85 ASP A O 1
ATOM 658 N N . GLY A 1 86 ? 11.042 -1.343 -10.230 1.00 75.81 86 GLY A N 1
ATOM 659 C CA . GLY A 1 86 ? 11.352 0.076 -10.092 1.00 75.81 86 GLY A CA 1
ATOM 660 C C . GLY A 1 86 ? 10.118 0.975 -9.983 1.00 75.81 86 GLY A C 1
ATOM 661 O O . GLY A 1 86 ? 10.282 2.199 -9.985 1.00 75.81 86 GLY A O 1
ATOM 662 N N . GLY A 1 87 ? 8.923 0.400 -9.808 1.00 81.50 87 GLY A N 1
ATOM 663 C CA . GLY A 1 87 ? 7.656 1.114 -9.621 1.00 81.50 87 GLY A CA 1
ATOM 664 C C . GLY A 1 87 ? 7.560 1.891 -8.316 1.00 81.50 87 GLY A C 1
ATOM 665 O O . GLY A 1 87 ? 8.403 1.734 -7.431 1.00 81.50 87 GLY A O 1
ATOM 666 N N . ALA A 1 88 ? 6.562 2.765 -8.189 1.00 83.62 88 ALA A N 1
ATOM 667 C CA . ALA A 1 88 ? 6.396 3.643 -7.036 1.00 83.62 88 ALA A CA 1
ATOM 668 C C . ALA A 1 88 ? 6.486 2.881 -5.704 1.00 83.62 88 ALA A C 1
ATOM 670 O O . ALA A 1 88 ? 5.812 1.875 -5.481 1.00 83.62 88 ALA A O 1
ATOM 671 N N . VAL A 1 89 ? 7.309 3.404 -4.797 1.00 87.88 89 VAL A N 1
ATOM 672 C CA . VAL A 1 89 ? 7.392 2.919 -3.420 1.00 87.88 89 VAL A CA 1
ATOM 673 C C . VAL A 1 89 ? 6.255 3.544 -2.631 1.00 87.88 89 VAL A C 1
ATOM 675 O O . VAL A 1 89 ? 6.146 4.768 -2.585 1.00 87.88 89 VAL A O 1
ATOM 678 N N . LEU A 1 90 ? 5.422 2.727 -1.992 1.00 89.81 90 LEU A N 1
ATOM 679 C CA . LEU A 1 90 ? 4.351 3.223 -1.131 1.00 89.81 90 LEU A CA 1
ATOM 680 C C . LEU A 1 90 ? 4.815 3.213 0.315 1.00 89.81 90 LEU A C 1
ATOM 682 O O . LEU A 1 90 ? 5.145 2.161 0.854 1.00 89.81 90 LEU A O 1
ATOM 686 N N . HIS A 1 91 ? 4.797 4.372 0.955 1.00 89.88 91 HIS A N 1
ATOM 687 C CA . HIS A 1 91 ? 5.025 4.513 2.383 1.00 89.88 91 HIS A CA 1
ATOM 688 C C . HIS A 1 91 ? 3.689 4.732 3.086 1.00 89.88 91 HIS A C 1
ATOM 690 O O . HIS A 1 91 ? 3.035 5.750 2.884 1.00 89.88 91 HIS A O 1
ATOM 696 N N . ALA A 1 92 ? 3.267 3.763 3.888 1.00 91.81 92 ALA A N 1
ATOM 697 C CA . ALA A 1 92 ? 1.966 3.729 4.531 1.00 91.81 92 ALA A CA 1
ATOM 698 C C . ALA A 1 92 ? 2.094 3.850 6.052 1.00 91.81 92 ALA A C 1
ATOM 700 O O . ALA A 1 92 ? 2.860 3.123 6.679 1.00 91.81 92 ALA A O 1
ATOM 701 N N . ARG A 1 93 ? 1.309 4.742 6.652 1.00 92.12 93 ARG A N 1
ATOM 702 C CA . ARG A 1 93 ? 1.179 4.931 8.099 1.00 92.12 93 ARG A CA 1
ATOM 703 C C . ARG A 1 93 ? -0.263 4.727 8.504 1.00 92.12 93 ARG A C 1
ATOM 705 O O . ARG A 1 93 ? -1.163 5.383 7.977 1.00 92.12 93 ARG A O 1
ATOM 712 N N . GLN A 1 94 ? -0.470 3.824 9.445 1.00 92.44 94 GLN A N 1
ATOM 713 C CA . GLN A 1 94 ? -1.785 3.510 9.963 1.00 92.44 94 GLN A CA 1
ATOM 714 C C . GLN A 1 94 ? -2.002 4.191 11.312 1.00 92.44 94 GLN A C 1
ATOM 716 O O . GLN A 1 94 ? -1.164 4.099 12.208 1.00 92.44 94 GLN A O 1
ATOM 721 N N . TYR A 1 95 ? -3.161 4.814 11.466 1.00 91.00 95 TYR A N 1
ATOM 722 C CA . TYR A 1 95 ? -3.677 5.365 12.714 1.00 91.00 95 TYR A CA 1
ATOM 723 C C . TYR A 1 95 ? -4.967 4.619 13.098 1.00 91.00 95 TYR A C 1
ATOM 725 O O . TYR A 1 95 ? -5.367 3.677 12.412 1.00 91.00 95 TYR A O 1
ATOM 733 N N . GLU A 1 96 ? -5.607 4.992 14.209 1.00 89.31 96 GLU A N 1
ATOM 734 C CA . GLU A 1 96 ? -6.774 4.261 14.739 1.00 89.31 96 GLU A CA 1
ATOM 735 C C . GLU A 1 96 ? -7.918 4.113 13.727 1.00 89.31 96 GLU A C 1
ATOM 737 O O . GLU A 1 96 ? -8.471 3.028 13.579 1.00 89.31 96 GLU A O 1
ATOM 742 N N . ASP A 1 97 ? -8.269 5.183 13.015 1.00 89.44 97 ASP A N 1
ATOM 743 C CA . ASP A 1 97 ? -9.425 5.221 12.115 1.00 89.44 97 ASP A CA 1
ATOM 744 C C . ASP A 1 97 ? -9.063 5.526 10.656 1.00 89.44 97 ASP A C 1
ATOM 746 O O . ASP A 1 97 ? -9.933 5.482 9.775 1.00 89.44 97 ASP A O 1
ATOM 750 N N . HIS A 1 98 ? -7.791 5.812 10.375 1.00 91.31 98 HIS A N 1
ATOM 751 C CA . HIS A 1 98 ? -7.352 6.220 9.051 1.00 91.31 98 HIS A CA 1
ATOM 752 C C . HIS A 1 98 ? -5.967 5.710 8.665 1.00 91.31 98 HIS A C 1
ATOM 754 O O . HIS A 1 98 ? -5.098 5.465 9.500 1.00 91.31 98 HIS A O 1
ATOM 760 N N . LEU A 1 99 ? -5.771 5.589 7.357 1.00 92.69 99 LEU A N 1
ATOM 761 C CA . LEU A 1 99 ? -4.501 5.281 6.721 1.00 92.69 99 LEU A CA 1
ATOM 762 C C . LEU A 1 99 ? -4.014 6.511 5.956 1.00 92.69 99 LEU A C 1
ATOM 764 O O . LEU A 1 99 ? -4.784 7.113 5.209 1.00 92.69 99 LEU A O 1
ATOM 768 N N . VAL A 1 100 ? -2.730 6.835 6.083 1.00 91.06 100 VAL A N 1
ATOM 769 C CA . VAL A 1 100 ? -2.034 7.782 5.206 1.00 91.06 100 VAL A CA 1
ATOM 770 C C . VAL A 1 100 ? -1.006 7.014 4.388 1.00 91.06 100 VAL A C 1
ATOM 772 O O . VAL A 1 100 ? -0.104 6.408 4.956 1.00 91.06 100 VAL A O 1
ATOM 775 N N . ALA A 1 101 ? -1.122 7.035 3.066 1.00 89.81 101 ALA A N 1
ATOM 776 C CA . ALA A 1 101 ? -0.170 6.411 2.156 1.00 89.81 101 ALA A CA 1
ATOM 777 C C . ALA A 1 101 ? 0.425 7.456 1.211 1.00 89.81 101 ALA A C 1
ATOM 779 O O . ALA A 1 101 ? -0.310 8.229 0.605 1.00 89.81 101 ALA A O 1
ATOM 780 N N . VAL A 1 102 ? 1.748 7.459 1.068 1.00 87.44 102 VAL A N 1
ATOM 781 C CA . VAL A 1 102 ? 2.491 8.351 0.173 1.00 87.44 102 VAL A CA 1
ATOM 782 C C . VAL A 1 102 ? 3.205 7.515 -0.877 1.00 87.44 102 VAL A C 1
ATOM 784 O O . VAL A 1 102 ? 3.946 6.592 -0.544 1.00 87.44 102 VAL A O 1
ATOM 787 N N . ALA A 1 103 ? 2.981 7.826 -2.150 1.00 85.19 103 ALA A N 1
ATOM 788 C CA . ALA A 1 103 ? 3.653 7.179 -3.268 1.00 85.19 103 ALA A CA 1
ATOM 789 C C . ALA A 1 103 ? 4.889 7.977 -3.704 1.00 85.19 103 ALA A C 1
ATOM 791 O O . ALA A 1 103 ? 4.798 9.162 -4.026 1.00 85.19 103 ALA A O 1
ATOM 792 N N . HIS A 1 104 ? 6.040 7.307 -3.763 1.00 83.06 104 HIS A N 1
ATOM 793 C CA . HIS A 1 104 ? 7.317 7.869 -4.189 1.00 83.06 104 HIS A CA 1
ATOM 794 C C . HIS A 1 104 ? 7.788 7.216 -5.493 1.00 83.06 104 HIS A C 1
ATOM 796 O O . HIS A 1 104 ? 8.118 6.030 -5.516 1.00 83.06 104 HIS A O 1
ATOM 802 N N . GLY A 1 105 ? 7.891 8.003 -6.565 1.00 79.69 105 GLY A N 1
ATOM 803 C CA . GLY A 1 105 ? 8.374 7.543 -7.871 1.00 79.69 105 GLY A CA 1
ATOM 804 C C . GLY A 1 105 ? 7.261 7.361 -8.902 1.00 79.69 105 GLY A C 1
ATOM 805 O O . GLY A 1 105 ? 6.177 7.920 -8.763 1.00 79.69 105 GLY A O 1
ATOM 806 N N . GLU A 1 106 ? 7.565 6.618 -9.965 1.00 79.12 106 GLU A N 1
ATOM 807 C CA . GLU A 1 106 ? 6.673 6.451 -11.114 1.00 79.12 106 GLU A CA 1
ATOM 808 C C . GLU A 1 106 ? 5.597 5.393 -10.869 1.00 79.12 106 GLU A C 1
ATOM 810 O O . GLU A 1 106 ? 5.875 4.296 -10.383 1.00 79.12 106 GLU A O 1
ATOM 815 N N . TRP A 1 107 ? 4.359 5.716 -11.231 1.00 79.12 107 TRP A N 1
ATOM 816 C CA . TRP A 1 107 ? 3.225 4.826 -11.047 1.00 79.12 107 TRP A CA 1
ATOM 817 C C . TRP A 1 107 ? 3.160 3.764 -12.154 1.00 79.12 107 TRP A C 1
ATOM 819 O O . TRP A 1 107 ? 2.931 4.092 -13.316 1.00 79.12 107 TRP A O 1
ATOM 829 N N . ASN A 1 108 ? 3.310 2.488 -11.790 1.00 77.94 108 ASN A N 1
ATOM 830 C CA . ASN A 1 108 ? 3.213 1.342 -12.700 1.00 77.94 108 ASN A CA 1
ATOM 831 C C . ASN A 1 108 ? 2.199 0.292 -12.195 1.00 77.94 108 ASN A C 1
ATOM 833 O O . ASN A 1 108 ? 1.536 0.481 -11.177 1.00 77.94 108 ASN A O 1
ATOM 837 N N . GLU A 1 109 ? 2.070 -0.824 -12.912 1.00 79.94 109 GLU A N 1
ATOM 838 C CA . GLU A 1 109 ? 1.159 -1.912 -12.536 1.00 79.94 109 GLU A CA 1
ATOM 839 C C . GLU A 1 109 ? 1.502 -2.530 -11.165 1.00 79.94 109 GLU A C 1
ATOM 841 O O . GLU A 1 109 ? 0.611 -2.738 -10.342 1.00 79.94 109 GLU A O 1
ATOM 846 N N . SER A 1 110 ? 2.784 -2.737 -10.855 1.00 83.12 110 SER A N 1
ATOM 847 C CA . SER A 1 110 ? 3.236 -3.295 -9.569 1.00 83.12 110 SER A CA 1
ATOM 848 C C . SER A 1 110 ? 2.849 -2.408 -8.379 1.00 83.12 110 SER A C 1
ATOM 850 O O . SER A 1 110 ? 2.394 -2.903 -7.341 1.00 83.12 110 SER A O 1
ATOM 852 N N . ALA A 1 111 ? 2.904 -1.085 -8.548 1.00 82.31 111 ALA A N 1
ATOM 853 C CA . ALA A 1 111 ? 2.403 -0.144 -7.557 1.00 82.31 111 ALA A CA 1
ATOM 854 C C . ALA A 1 111 ? 0.883 -0.301 -7.314 1.00 82.31 111 ALA A C 1
ATOM 856 O O . ALA A 1 111 ? 0.429 -0.063 -6.192 1.00 82.31 111 ALA A O 1
ATOM 857 N N . CYS A 1 112 ? 0.092 -0.763 -8.302 1.00 81.75 112 CYS A N 1
ATOM 858 C CA . CYS A 1 112 ? -1.374 -0.912 -8.183 1.00 81.75 112 CYS A CA 1
ATOM 859 C C . CYS A 1 112 ? -1.675 -2.043 -7.222 1.00 81.75 112 CYS A C 1
ATOM 861 O O . CYS A 1 112 ? -2.500 -1.889 -6.320 1.00 81.75 112 CYS A O 1
ATOM 863 N N . PHE A 1 113 ? -0.958 -3.149 -7.384 1.00 86.12 113 PHE A N 1
ATOM 864 C CA . PHE A 1 113 ? -1.054 -4.275 -6.475 1.00 86.12 113 PHE A CA 1
ATOM 865 C C . PHE A 1 113 ? -0.556 -3.914 -5.075 1.00 86.12 113 PHE A C 1
ATOM 867 O O . PHE A 1 113 ? -1.224 -4.236 -4.099 1.00 86.12 113 PHE A O 1
ATOM 874 N N . ASN A 1 114 ? 0.544 -3.165 -4.956 1.00 88.94 114 ASN A N 1
ATOM 875 C CA . ASN A 1 114 ? 1.033 -2.701 -3.654 1.00 88.94 114 ASN A CA 1
ATOM 876 C C . ASN A 1 114 ? 0.009 -1.803 -2.938 1.00 88.94 114 ASN A C 1
ATOM 878 O O . ASN A 1 114 ? -0.183 -1.923 -1.728 1.00 88.94 114 ASN A O 1
ATOM 882 N N . LEU A 1 115 ? -0.687 -0.930 -3.676 1.00 86.94 115 LEU A N 1
ATOM 883 C CA . LEU A 1 115 ? -1.762 -0.108 -3.121 1.00 86.94 115 LEU A CA 1
ATOM 884 C C . LEU A 1 115 ? -2.949 -0.974 -2.690 1.00 86.94 115 LEU A C 1
ATOM 886 O O . LEU A 1 115 ? -3.494 -0.752 -1.612 1.00 86.94 115 LEU A O 1
ATOM 890 N N . ALA A 1 116 ? -3.333 -1.965 -3.495 1.00 86.81 116 ALA A N 1
ATOM 891 C CA . ALA A 1 116 ? -4.409 -2.889 -3.151 1.00 86.81 116 ALA A CA 1
ATOM 892 C C . ALA A 1 116 ? -4.097 -3.669 -1.861 1.00 86.81 116 ALA A C 1
ATOM 894 O O . ALA A 1 116 ? -4.920 -3.677 -0.946 1.00 86.81 116 ALA A O 1
ATOM 895 N N . ASP A 1 117 ? -2.894 -4.238 -1.745 1.00 90.19 117 ASP A N 1
ATOM 896 C CA . ASP A 1 117 ? -2.440 -4.954 -0.545 1.00 90.19 117 ASP A CA 1
ATOM 897 C C . ASP A 1 117 ? -2.427 -4.041 0.692 1.00 90.19 117 ASP A C 1
ATOM 899 O O . ASP A 1 117 ? -2.832 -4.440 1.787 1.00 90.19 117 ASP A O 1
ATOM 903 N N . CYS A 1 118 ? -2.003 -2.787 0.514 1.00 90.94 118 CYS A N 1
ATOM 904 C CA . CYS A 1 118 ? -2.016 -1.771 1.560 1.00 90.94 118 CYS A CA 1
ATOM 905 C C . CYS A 1 118 ? -3.445 -1.449 2.038 1.00 90.94 118 CYS A C 1
ATOM 907 O O . CYS A 1 118 ? -3.712 -1.441 3.243 1.00 90.94 118 CYS A O 1
ATOM 909 N N . LEU A 1 119 ? -4.382 -1.246 1.106 1.00 87.94 119 LEU A N 1
ATOM 910 C CA . LEU A 1 119 ? -5.784 -0.951 1.415 1.00 87.94 119 LEU A CA 1
ATOM 91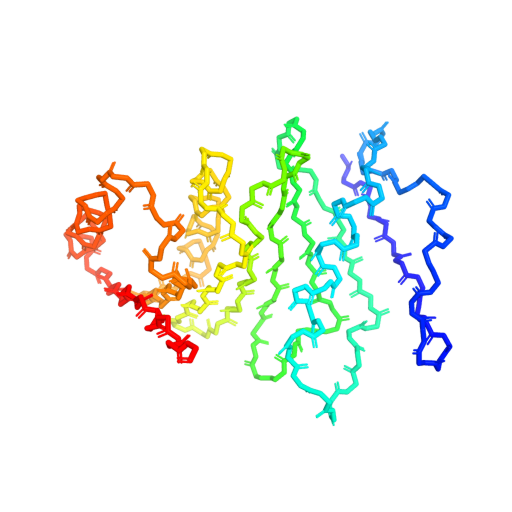1 C C . LEU A 1 119 ? -6.476 -2.115 2.129 1.00 87.94 119 LEU A C 1
ATOM 913 O O . LEU A 1 119 ? -7.176 -1.880 3.111 1.00 87.94 119 LEU A O 1
ATOM 917 N N . VAL A 1 120 ? -6.256 -3.358 1.685 1.00 88.81 120 VAL A N 1
ATOM 918 C CA . VAL A 1 120 ? -6.820 -4.556 2.336 1.00 88.81 120 VAL A CA 1
ATOM 919 C C . VAL A 1 120 ? -6.385 -4.629 3.798 1.00 88.81 120 VAL A C 1
ATOM 921 O O . VAL A 1 120 ? -7.223 -4.791 4.680 1.00 88.81 120 VAL A O 1
ATOM 924 N N . ARG A 1 121 ? -5.095 -4.419 4.085 1.00 89.50 121 ARG A N 1
ATOM 925 C CA . ARG A 1 121 ? -4.600 -4.450 5.470 1.00 89.50 121 ARG A CA 1
ATOM 926 C C . ARG A 1 121 ? -5.185 -3.348 6.341 1.00 89.50 121 ARG A C 1
ATOM 928 O O . ARG A 1 121 ? -5.488 -3.590 7.505 1.00 89.50 121 ARG A O 1
ATOM 935 N N . ALA A 1 122 ? -5.337 -2.149 5.794 1.00 89.19 122 ALA A N 1
ATOM 936 C CA . ALA A 1 122 ? -5.941 -1.048 6.526 1.00 89.19 122 ALA A CA 1
ATOM 937 C C . ALA A 1 122 ? -7.433 -1.299 6.806 1.00 89.19 122 ALA A C 1
ATOM 939 O O . ALA A 1 122 ? -7.903 -0.997 7.901 1.00 89.19 122 ALA A O 1
ATOM 940 N N . LEU A 1 123 ? -8.161 -1.920 5.872 1.00 88.06 123 LEU A N 1
ATOM 941 C CA . LEU A 1 123 ? -9.537 -2.369 6.102 1.00 88.06 123 LEU A CA 1
ATOM 942 C C . LEU A 1 123 ? -9.621 -3.432 7.199 1.00 88.06 123 LEU A C 1
ATOM 944 O O . LEU A 1 123 ? -10.442 -3.297 8.106 1.00 88.06 123 LEU A O 1
ATOM 948 N N . ASP A 1 124 ? -8.746 -4.439 7.163 1.00 89.38 124 ASP A N 1
ATOM 949 C CA . ASP A 1 124 ? -8.672 -5.484 8.194 1.00 89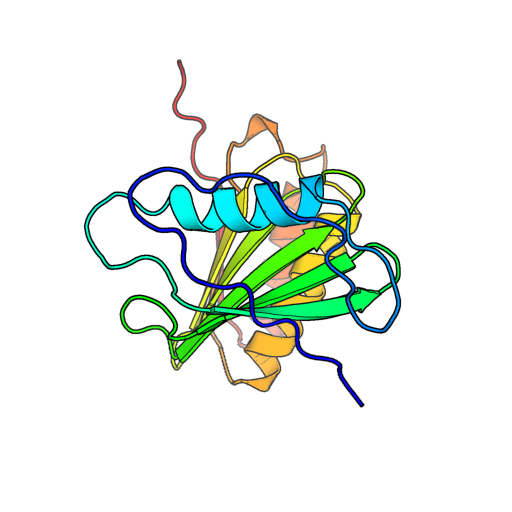.38 124 ASP A CA 1
ATOM 950 C C . ASP A 1 124 ? -8.366 -4.903 9.580 1.00 89.38 124 ASP A C 1
ATOM 952 O O . ASP A 1 124 ? -8.831 -5.414 10.601 1.00 89.38 124 ASP A O 1
ATOM 956 N N . ALA A 1 125 ? -7.606 -3.809 9.623 1.00 87.94 125 ALA A N 1
ATOM 957 C CA . ALA A 1 125 ? -7.300 -3.091 10.849 1.00 87.94 125 ALA A CA 1
ATOM 958 C C . ALA A 1 125 ? -8.394 -2.096 11.284 1.00 87.94 125 ALA A C 1
ATOM 960 O O . ALA A 1 125 ? -8.262 -1.464 12.331 1.00 87.94 125 ALA A O 1
ATOM 961 N N . GLY A 1 126 ? -9.483 -1.975 10.519 1.00 89.19 126 GLY A N 1
ATOM 962 C CA . GLY A 1 126 ? -10.643 -1.152 10.854 1.00 89.19 126 GLY A CA 1
ATOM 963 C C . GLY A 1 126 ? -10.571 0.301 10.384 1.00 89.19 126 GLY A C 1
ATOM 964 O O . GLY A 1 126 ? -11.435 1.094 10.768 1.00 89.19 126 GLY A O 1
ATOM 965 N N . CYS A 1 127 ? -9.596 0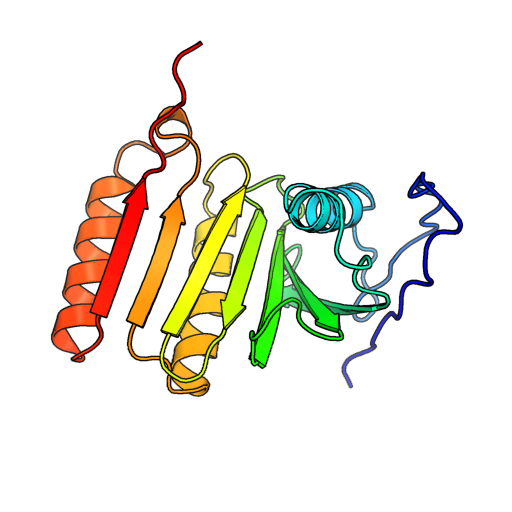.668 9.546 1.00 90.19 127 CYS A N 1
ATOM 966 C CA . CYS A 1 127 ? -9.530 2.009 8.976 1.00 90.19 127 CYS A CA 1
ATOM 967 C C . CYS A 1 127 ? -10.764 2.287 8.112 1.00 90.19 127 CYS A C 1
ATOM 969 O O . CYS A 1 127 ? -11.167 1.483 7.269 1.00 90.19 127 CYS A O 1
ATOM 971 N N . ARG A 1 128 ? -11.344 3.470 8.306 1.00 89.19 128 ARG A N 1
ATOM 972 C CA . ARG A 1 128 ? -12.505 3.952 7.548 1.00 89.19 128 ARG A CA 1
ATOM 973 C C . ARG A 1 128 ? -12.164 5.087 6.605 1.00 89.19 128 ARG A C 1
ATOM 975 O O . ARG A 1 128 ? -12.933 5.343 5.684 1.00 89.19 128 ARG A O 1
ATOM 982 N N . THR A 1 129 ? -11.037 5.753 6.840 1.00 89.50 129 THR A N 1
ATOM 983 C CA . THR A 1 129 ? -10.566 6.864 6.017 1.00 89.50 129 THR A CA 1
ATOM 984 C C . THR A 1 129 ? -9.221 6.529 5.388 1.00 89.50 129 THR A C 1
ATOM 986 O O . THR A 1 129 ? -8.296 6.100 6.072 1.00 89.50 129 THR A O 1
ATOM 989 N N . PHE A 1 130 ? -9.094 6.761 4.088 1.00 89.00 130 PHE A N 1
ATOM 990 C CA . PHE A 1 130 ? -7.866 6.530 3.334 1.00 89.00 130 PHE A CA 1
ATOM 991 C C . PHE A 1 130 ? -7.398 7.847 2.739 1.00 89.00 130 PHE A C 1
ATOM 993 O O . PHE A 1 130 ? -8.119 8.457 1.955 1.00 89.00 130 PHE A O 1
ATOM 1000 N N . ILE A 1 131 ? -6.203 8.285 3.110 1.00 88.44 131 ILE A N 1
ATOM 1001 C CA . ILE A 1 131 ? -5.551 9.457 2.538 1.00 88.44 131 ILE A CA 1
ATOM 1002 C C . ILE A 1 131 ? -4.409 8.943 1.674 1.00 88.44 131 ILE A C 1
ATOM 1004 O O . ILE A 1 131 ? -3.448 8.379 2.192 1.00 88.44 131 ILE A O 1
ATOM 1008 N N . LEU A 1 132 ? -4.524 9.114 0.363 1.00 85.19 132 LEU A N 1
ATOM 1009 C CA . LEU A 1 132 ? -3.511 8.671 -0.588 1.00 85.19 132 LEU A CA 1
ATOM 1010 C C . LEU A 1 132 ? -2.882 9.883 -1.261 1.00 85.19 132 LEU A C 1
ATOM 1012 O O . LEU A 1 132 ? -3.557 10.586 -2.007 1.00 85.19 132 LEU A O 1
ATOM 1016 N N . ASP A 1 133 ? -1.598 10.100 -1.009 1.00 83.62 133 ASP A N 1
ATOM 1017 C CA . ASP A 1 133 ? -0.789 11.103 -1.684 1.00 83.62 133 ASP A CA 1
ATOM 1018 C C . ASP A 1 133 ? -0.048 10.459 -2.857 1.00 83.62 133 ASP A C 1
ATOM 1020 O O . ASP A 1 133 ? 0.924 9.714 -2.698 1.00 83.62 133 ASP A O 1
ATOM 1024 N N . LEU A 1 134 ? -0.565 10.710 -4.053 1.00 73.12 134 LEU A N 1
ATOM 1025 C CA . LEU A 1 134 ? 0.056 10.313 -5.304 1.00 73.12 134 LEU A CA 1
ATOM 1026 C C . LEU A 1 134 ? 1.045 11.423 -5.669 1.00 73.12 134 LEU A C 1
ATOM 1028 O O . LEU A 1 134 ? 0.654 12.430 -6.264 1.00 73.12 134 LEU A O 1
ATOM 1032 N N . GLY A 1 135 ? 2.307 11.269 -5.262 1.00 64.75 135 GLY A N 1
ATOM 1033 C CA . GLY A 1 135 ? 3.365 12.232 -5.568 1.00 64.75 135 GLY A CA 1
ATOM 1034 C C . GLY A 1 135 ? 3.445 12.584 -7.064 1.00 64.75 135 GLY A C 1
ATOM 1035 O O . GLY A 1 135 ? 3.015 11.809 -7.910 1.00 64.75 135 GLY A O 1
ATOM 1036 N N . CYS A 1 136 ? 3.994 13.766 -7.375 1.00 56.28 136 CYS A N 1
ATOM 1037 C CA . CYS A 1 136 ? 4.222 14.349 -8.712 1.00 56.28 136 CYS A CA 1
ATOM 1038 C C . CYS A 1 136 ? 3.158 14.027 -9.804 1.00 56.28 136 CYS A C 1
ATOM 1040 O O . CYS A 1 136 ? 3.217 12.979 -10.442 1.00 56.28 136 CYS A O 1
ATOM 1042 N N . PRO A 1 137 ? 2.280 14.978 -10.190 1.00 52.12 137 PRO A N 1
ATOM 1043 C CA . PRO A 1 137 ? 1.189 14.801 -11.161 1.00 52.12 137 PRO A CA 1
ATOM 1044 C C . PRO A 1 137 ? 1.614 14.327 -12.556 1.00 52.12 137 PRO A C 1
ATOM 1046 O O . PRO A 1 137 ? 0.788 13.797 -13.292 1.00 52.12 137 PRO A O 1
ATOM 1049 N N . GLY A 1 138 ? 2.883 14.527 -12.933 1.00 53.28 138 GLY A N 1
ATOM 1050 C CA . GLY A 1 138 ? 3.446 14.050 -14.201 1.00 53.28 138 GLY A CA 1
ATOM 1051 C C . GLY A 1 138 ? 3.762 12.551 -14.229 1.00 53.28 138 GLY A C 1
ATOM 1052 O O . GLY A 1 138 ? 4.083 12.031 -15.291 1.00 53.28 138 GLY A O 1
ATOM 1053 N N . ALA A 1 139 ? 3.675 11.867 -13.084 1.00 56.62 139 ALA A N 1
ATOM 1054 C CA . ALA A 1 139 ? 4.021 10.456 -12.922 1.00 56.62 139 ALA A CA 1
ATOM 1055 C C . ALA A 1 139 ? 2.814 9.508 -13.012 1.00 56.62 139 ALA A C 1
ATOM 1057 O O . ALA A 1 139 ? 2.985 8.294 -12.915 1.00 56.62 139 ALA A O 1
ATOM 1058 N N . LEU A 1 140 ? 1.594 10.037 -13.167 1.00 62.44 140 LEU A N 1
ATOM 1059 C CA . LEU A 1 140 ? 0.392 9.219 -13.283 1.00 62.44 140 LEU A CA 1
ATOM 1060 C C . LEU A 1 140 ? 0.119 8.847 -14.748 1.00 62.44 140 LEU A C 1
ATOM 1062 O O . LEU A 1 140 ? -0.025 9.745 -15.584 1.00 62.44 140 LEU A O 1
ATOM 1066 N N . PRO A 1 141 ? -0.028 7.548 -15.071 1.00 63.06 141 PRO A N 1
ATOM 1067 C CA . PRO A 1 141 ? -0.390 7.114 -16.410 1.00 63.06 141 PRO A CA 1
ATOM 1068 C C . PRO A 1 141 ? -1.700 7.756 -16.891 1.00 63.06 141 PRO A C 1
ATOM 1070 O O . PRO A 1 141 ? -2.618 7.983 -16.087 1.00 63.06 141 PRO A O 1
ATOM 1073 N N . PRO A 1 142 ? -1.854 7.989 -18.206 1.00 63.47 142 PRO A N 1
ATOM 1074 C CA . PRO A 1 142 ? -3.137 8.367 -18.783 1.00 63.47 142 PRO A CA 1
ATOM 1075 C C . PRO A 1 142 ? -4.235 7.386 -18.340 1.00 63.47 142 PRO A C 1
ATOM 1077 O O . PRO A 1 142 ? -4.149 6.189 -18.594 1.00 63.47 142 PRO A O 1
ATOM 1080 N N . GLY A 1 143 ? -5.262 7.888 -17.648 1.00 64.50 143 GLY A N 1
ATOM 1081 C CA . GLY A 1 143 ? -6.360 7.075 -17.105 1.00 64.50 143 GLY A CA 1
ATOM 1082 C C . GLY A 1 143 ? -6.287 6.785 -15.601 1.00 64.50 143 GLY A C 1
ATOM 1083 O O . GLY A 1 143 ? -7.318 6.454 -15.015 1.00 64.50 143 GLY A O 1
ATOM 1084 N N . ALA A 1 144 ? -5.149 7.016 -14.936 1.00 66.75 144 ALA A N 1
ATOM 1085 C CA . ALA A 1 144 ? -5.022 6.812 -13.489 1.00 66.75 144 ALA A CA 1
ATOM 1086 C C . ALA A 1 144 ? -6.021 7.661 -12.685 1.00 66.75 144 ALA A C 1
ATOM 1088 O O . ALA A 1 144 ? -6.582 7.193 -11.700 1.00 66.75 144 ALA A O 1
ATOM 1089 N N . ARG A 1 145 ? -6.345 8.871 -13.163 1.00 68.31 145 ARG A N 1
ATOM 109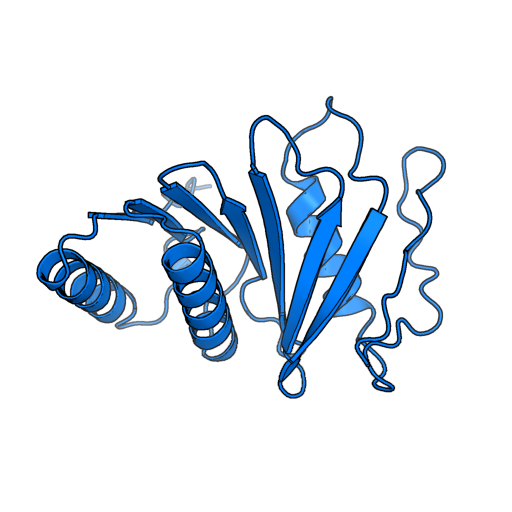0 C CA . ARG A 1 145 ? -7.405 9.705 -12.577 1.00 68.31 145 ARG A CA 1
ATOM 1091 C C . ARG A 1 145 ? -8.775 9.017 -12.581 1.00 68.31 145 ARG A C 1
ATOM 1093 O O . ARG A 1 145 ? -9.478 9.067 -11.580 1.00 68.31 145 ARG A O 1
ATOM 1100 N N . ALA A 1 146 ? -9.155 8.364 -13.679 1.00 71.00 146 ALA A N 1
ATOM 1101 C CA . ALA A 1 146 ? -10.437 7.665 -13.766 1.00 71.00 146 ALA A CA 1
ATOM 1102 C C . ALA A 1 146 ? -10.474 6.439 -12.839 1.00 71.00 146 ALA A C 1
ATOM 1104 O O . ALA A 1 146 ? -11.510 6.144 -12.243 1.00 71.00 146 ALA A O 1
ATOM 1105 N N . VAL A 1 147 ? -9.334 5.757 -12.680 1.00 71.94 147 VAL A N 1
ATOM 1106 C CA . VAL A 1 147 ? -9.168 4.653 -11.723 1.00 71.94 147 VAL A CA 1
ATOM 1107 C C . VAL A 1 147 ? -9.305 5.159 -10.288 1.00 71.94 147 VAL A C 1
ATOM 1109 O O . VAL A 1 147 ? -10.088 4.601 -9.526 1.00 71.94 147 VAL A O 1
ATOM 1112 N N . VAL A 1 148 ? -8.627 6.256 -9.948 1.00 70.25 148 VAL A N 1
ATOM 1113 C CA . VAL A 1 148 ? -8.711 6.955 -8.655 1.00 70.25 148 VAL A CA 1
ATOM 1114 C C . VAL A 1 148 ? -10.151 7.360 -8.333 1.00 70.25 148 VAL A C 1
ATOM 1116 O O . VAL A 1 148 ? -10.681 6.991 -7.289 1.00 70.25 148 VAL A O 1
ATOM 1119 N N . GLU A 1 149 ? -10.835 8.030 -9.261 1.00 74.75 149 GLU A N 1
ATOM 1120 C CA . GLU A 1 149 ? -12.238 8.426 -9.092 1.00 74.75 149 GLU A CA 1
ATOM 1121 C C . GLU A 1 149 ? -13.174 7.207 -8.977 1.00 74.75 149 GLU A C 1
ATOM 1123 O O . GLU A 1 149 ? -14.177 7.237 -8.259 1.00 74.75 149 GLU A O 1
ATOM 1128 N N . SER A 1 150 ? -12.874 6.108 -9.676 1.00 80.56 150 SER A N 1
ATOM 1129 C CA . SER A 1 150 ? -13.618 4.854 -9.535 1.00 80.56 150 SER A CA 1
ATOM 1130 C C . SER A 1 150 ? -13.400 4.213 -8.166 1.00 80.56 150 SER A C 1
ATOM 1132 O O . SER A 1 150 ? -14.373 3.798 -7.539 1.00 80.56 150 SER A O 1
ATOM 1134 N N . LEU A 1 151 ? -12.159 4.178 -7.680 1.00 78.56 151 LEU A N 1
ATOM 1135 C CA . LEU A 1 151 ? -11.805 3.656 -6.364 1.00 78.56 151 LEU A CA 1
ATOM 1136 C C . LEU A 1 151 ? -12.516 4.440 -5.258 1.00 78.56 151 LEU A C 1
ATOM 1138 O O . LEU A 1 151 ? -13.189 3.831 -4.431 1.00 78.56 151 LEU A O 1
ATOM 1142 N N . SER A 1 152 ? -12.465 5.776 -5.289 1.00 76.25 152 SER A N 1
ATOM 1143 C CA . SER A 1 152 ? -13.177 6.619 -4.321 1.00 76.25 152 SER A CA 1
ATOM 1144 C C . SER A 1 152 ? -14.681 6.338 -4.307 1.00 76.25 152 SER A C 1
ATOM 1146 O O . SER A 1 152 ? -15.282 6.254 -3.239 1.00 76.25 152 SER A O 1
ATOM 1148 N N . ARG A 1 153 ? -15.303 6.136 -5.478 1.00 80.56 153 ARG A N 1
ATOM 1149 C CA . ARG A 1 153 ? -16.729 5.774 -5.562 1.00 80.56 153 ARG A CA 1
ATOM 1150 C C . ARG A 1 153 ? -17.022 4.388 -4.996 1.00 80.56 153 ARG A C 1
ATOM 1152 O O . ARG A 1 153 ? -18.062 4.217 -4.365 1.00 80.56 153 ARG A O 1
ATOM 1159 N N . CYS A 1 154 ? -16.149 3.410 -5.227 1.00 81.62 154 CYS A N 1
ATOM 1160 C CA . CYS A 1 154 ? -16.289 2.075 -4.647 1.00 81.62 154 CYS A CA 1
ATOM 1161 C C . CYS A 1 154 ? -16.178 2.126 -3.120 1.00 81.62 154 CYS A C 1
ATOM 1163 O O . CYS A 1 154 ? -17.054 1.606 -2.440 1.00 81.62 154 CYS A O 1
ATOM 1165 N N . LEU A 1 155 ? -15.174 2.827 -2.590 1.00 81.38 155 LEU A N 1
ATOM 1166 C CA . LEU A 1 155 ? -14.991 3.000 -1.147 1.00 81.38 155 LEU A CA 1
ATOM 1167 C C . LEU A 1 155 ? -16.200 3.712 -0.514 1.00 81.38 155 LEU A C 1
ATOM 1169 O O . LEU A 1 155 ? -16.741 3.236 0.481 1.00 81.38 155 LEU A O 1
ATOM 1173 N N . ALA A 1 156 ? -16.715 4.768 -1.152 1.00 82.88 156 ALA A N 1
ATOM 1174 C CA . ALA A 1 156 ? -17.898 5.484 -0.672 1.00 82.88 156 ALA A CA 1
ATOM 1175 C C . ALA A 1 156 ? -19.165 4.610 -0.600 1.00 82.88 156 ALA A C 1
ATOM 1177 O O . ALA A 1 156 ? -19.987 4.801 0.297 1.00 82.88 156 ALA A O 1
ATOM 1178 N N . ARG A 1 157 ? -19.340 3.642 -1.514 1.00 84.25 157 ARG A N 1
ATOM 1179 C CA . ARG A 1 157 ? -20.480 2.702 -1.481 1.00 84.25 157 ARG A CA 1
ATOM 1180 C C . ARG A 1 157 ? -20.450 1.780 -0.266 1.00 84.25 157 ARG A C 1
ATOM 1182 O O . ARG A 1 157 ? -21.510 1.431 0.239 1.00 84.25 157 ARG A O 1
ATOM 1189 N N . GLU A 1 158 ? -19.258 1.466 0.222 1.00 83.06 158 GLU A N 1
ATOM 1190 C CA . GLU A 1 158 ? -19.039 0.652 1.420 1.00 83.06 158 GLU A CA 1
ATOM 1191 C C . GLU A 1 158 ? -19.008 1.496 2.709 1.00 83.06 158 GLU A C 1
ATOM 1193 O O . GLU A 1 158 ? -18.669 1.003 3.782 1.00 83.06 158 GLU A O 1
ATOM 1198 N N . GLY A 1 159 ? -19.361 2.787 2.631 1.00 82.31 159 GLY A N 1
ATOM 1199 C CA . GLY A 1 159 ? -19.353 3.697 3.780 1.00 82.31 159 GLY A CA 1
ATOM 1200 C C . GLY A 1 159 ? -17.952 4.117 4.234 1.00 82.31 159 GLY A C 1
ATOM 1201 O O . GLY A 1 159 ? -17.791 4.596 5.357 1.00 82.31 159 GLY A O 1
ATOM 1202 N N . LEU A 1 160 ? -16.947 3.943 3.374 1.00 85.50 160 LEU A N 1
ATOM 1203 C CA . LEU A 1 160 ? -15.566 4.344 3.613 1.00 85.50 160 LEU A CA 1
ATOM 1204 C C . LEU A 1 160 ? -15.296 5.710 2.976 1.00 85.50 160 LEU A C 1
ATOM 1206 O O . LEU A 1 160 ? -15.847 6.055 1.930 1.00 85.50 160 LEU A O 1
ATOM 1210 N N . SER A 1 161 ? -14.419 6.488 3.599 1.00 83.75 161 SER A N 1
ATOM 1211 C CA . SER A 1 161 ? -13.962 7.775 3.084 1.00 83.75 161 SER A CA 1
ATOM 1212 C C . SER A 1 161 ? -12.603 7.617 2.414 1.00 83.75 161 SER A C 1
ATOM 1214 O O . SER A 1 161 ? -11.706 6.980 2.960 1.00 83.75 161 SER A O 1
ATOM 1216 N N . ALA A 1 162 ? -12.425 8.210 1.239 1.00 80.69 162 ALA A N 1
ATOM 1217 C CA . ALA A 1 162 ? -11.146 8.219 0.544 1.00 80.69 162 ALA A CA 1
ATOM 1218 C C . ALA A 1 162 ? -10.845 9.624 0.030 1.00 80.69 162 ALA A C 1
ATOM 1220 O O . ALA A 1 162 ? -11.575 10.146 -0.813 1.00 80.6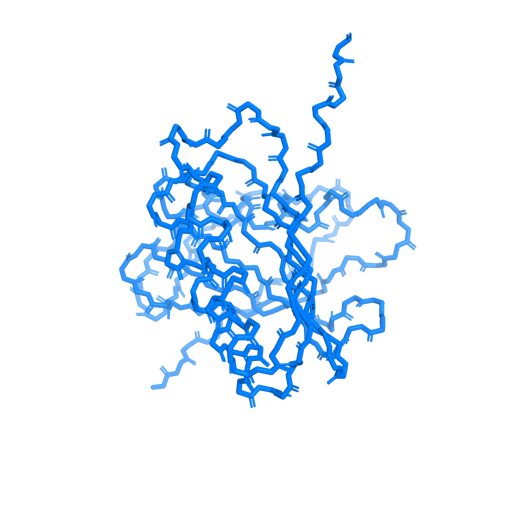9 162 ALA A O 1
ATOM 1221 N N . ASP A 1 163 ? -9.765 10.211 0.533 1.00 79.81 163 ASP A N 1
ATOM 1222 C CA . ASP A 1 163 ? -9.200 11.469 0.067 1.00 79.81 163 ASP A CA 1
ATOM 1223 C C . ASP A 1 163 ? -7.930 11.163 -0.727 1.00 79.81 163 ASP A C 1
ATOM 1225 O O . ASP A 1 163 ? -6.911 10.743 -0.176 1.00 79.81 163 ASP A O 1
ATOM 1229 N N . ILE A 1 164 ? -8.008 11.319 -2.044 1.00 73.81 164 ILE A N 1
ATOM 1230 C CA . ILE A 1 164 ? -6.878 11.060 -2.931 1.00 73.81 164 ILE A CA 1
ATOM 1231 C C . ILE A 1 164 ? -6.323 12.409 -3.358 1.00 73.81 164 ILE A C 1
ATOM 1233 O O . ILE A 1 164 ? -6.943 13.150 -4.124 1.00 73.81 164 ILE A O 1
ATOM 1237 N N . ARG A 1 165 ? -5.144 12.722 -2.830 1.00 73.69 165 ARG A N 1
ATOM 1238 C CA . ARG A 1 165 ? -4.429 13.964 -3.071 1.00 73.69 165 ARG A CA 1
ATOM 1239 C C . ARG A 1 165 ? -3.397 13.715 -4.152 1.00 73.69 165 ARG A C 1
ATOM 1241 O O . ARG A 1 165 ? -2.572 12.814 -4.059 1.00 73.69 165 ARG A O 1
ATOM 1248 N N . LEU A 1 166 ? -3.456 14.535 -5.188 1.00 63.75 166 LEU A N 1
ATOM 1249 C CA . LEU A 1 166 ? -2.327 14.704 -6.084 1.00 63.75 166 LEU A CA 1
ATOM 1250 C C . LEU A 1 166 ? -1.503 15.827 -5.470 1.00 63.75 166 LEU A C 1
ATOM 1252 O O . LEU A 1 166 ? -1.972 16.970 -5.465 1.00 63.75 166 LEU A O 1
ATOM 1256 N N . CYS A 1 167 ? -0.324 15.530 -4.921 1.00 52.91 167 CYS A N 1
ATOM 1257 C CA . CYS A 1 167 ? 0.616 16.602 -4.613 1.00 52.91 167 CYS A CA 1
ATOM 1258 C C . CYS A 1 167 ? 0.806 17.414 -5.899 1.00 52.91 167 CYS A C 1
ATOM 1260 O O . CYS A 1 167 ? 1.080 16.805 -6.933 1.00 52.91 167 CYS A O 1
ATOM 1262 N N . PRO A 1 168 ? 0.634 18.746 -5.908 1.00 43.34 168 PRO A N 1
ATOM 1263 C CA . PRO A 1 168 ? 1.034 19.527 -7.065 1.00 43.34 168 PRO A CA 1
ATOM 1264 C C . PRO A 1 168 ? 2.514 19.237 -7.330 1.00 43.34 168 PRO A C 1
ATOM 1266 O O . PRO A 1 168 ? 3.305 19.107 -6.398 1.00 43.34 168 PRO A O 1
ATOM 1269 N N . SER A 1 169 ? 2.893 19.101 -8.604 1.00 41.88 169 SER A N 1
ATOM 1270 C CA . SER A 1 169 ? 4.301 19.242 -8.963 1.00 41.88 169 SER A CA 1
ATOM 1271 C C . SER A 1 169 ? 4.656 20.613 -8.430 1.00 41.88 169 SER A C 1
ATOM 1273 O O . SER A 1 169 ? 4.078 21.588 -8.915 1.00 41.88 169 SER A O 1
ATOM 1275 N N . ASP A 1 170 ? 5.548 20.712 -7.450 1.00 37.12 170 ASP A N 1
ATOM 1276 C CA . ASP A 1 170 ? 6.273 21.960 -7.296 1.00 37.12 170 ASP A CA 1
ATOM 1277 C C . ASP A 1 170 ? 6.925 22.179 -8.661 1.00 37.12 170 ASP A C 1
ATOM 1279 O O . ASP A 1 170 ? 7.770 21.404 -9.119 1.00 37.12 170 ASP A O 1
ATOM 1283 N N . ALA A 1 171 ? 6.349 23.118 -9.408 1.00 32.19 171 ALA A N 1
ATOM 1284 C CA . ALA A 1 171 ? 6.906 23.585 -10.649 1.00 32.19 171 ALA A CA 1
ATOM 1285 C C . ALA A 1 171 ? 8.271 24.166 -10.281 1.00 32.19 171 ALA A C 1
ATOM 1287 O O . ALA A 1 171 ? 8.365 25.006 -9.386 1.00 32.19 171 ALA A O 1
ATOM 1288 N N . THR A 1 172 ? 9.301 23.635 -10.937 1.00 34.25 172 THR A N 1
ATOM 1289 C CA . THR A 1 172 ? 10.609 24.274 -11.138 1.00 34.25 172 THR A CA 1
ATOM 1290 C C . THR A 1 172 ? 10.555 25.793 -11.126 1.00 34.25 172 THR A C 1
ATOM 1292 O O . THR A 1 172 ? 9.660 26.337 -11.816 1.00 34.25 172 THR A O 1
#